Protein AF-U6DRY9-F1 (afdb_monomer_lite)

Organism: Neovison vison (NCBI:txid452646)

pLDDT: mean 86.12, std 16.3, range [43.78, 98.56]

Secondary structure (DSSP, 8-state):
--S-S--EEEEEE------SS--HHHHHHHHHHHHHHHHHHHTS---EEEEEES-SB--TTS----SB-TT-PBPHHHHHHHHHHHTTS---TT-------S------HHHHHHHHTHHHHHHHHHHHHHHHHHHHHHHHHHHHHHHHHHHHHHTT----

Sequence (160 aa):
RNYGDVDVYITANGIDDRSLDNDELRKYYLEKYIQEALKAHLIDKVKIKGYYAFKLTEEKSKPRFGFFTSDFKAKSSVQLYNHLIGNSGFPSENMSPRCNQTQRNTECMVCLFLVQKKPLIFFGCCFFSTLVLLLSITIFHKRKRRKIWKAKNLQHIPLK

Foldseek 3Di:
DPPPQDADEAAEDFDFAPDQAARPVRLVRCLVVLVVVVCCCPPVVRNYDYYDYPDDEDDPPDGHRHCAYNVRHGHPSVVSVVVCVVVVHDDDPPDDPPPPPPDPDPPPVVVVCCVVCVVVVVVVVVVVVVVVVVVVVVVVVVVVVVVVVVVVVVVPDDDD

Structure (mmCIF, N/CA/C/O backbone):
data_AF-U6DRY9-F1
#
_entry.id   AF-U6DRY9-F1
#
loop_
_atom_site.group_PDB
_atom_site.id
_atom_site.type_symbol
_atom_site.label_atom_id
_atom_site.label_alt_id
_atom_site.label_comp_id
_atom_site.label_asym_id
_atom_site.label_entity_id
_atom_site.label_seq_id
_atom_site.pdbx_PDB_ins_code
_atom_site.Cartn_x
_atom_site.Cartn_y
_atom_site.Cartn_z
_atom_site.occupancy
_atom_site.B_iso_or_equiv
_atom_site.auth_seq_id
_atom_site.auth_comp_id
_atom_site.auth_asym_id
_atom_site.auth_atom_id
_atom_site.pdbx_PDB_model_num
ATOM 1 N N . ARG A 1 1 ? 0.829 -16.241 -28.826 1.00 73.75 1 ARG A N 1
ATOM 2 C CA . ARG A 1 1 ? 0.461 -15.395 -27.657 1.00 73.75 1 ARG A CA 1
ATOM 3 C C . ARG A 1 1 ? -0.197 -16.303 -26.621 1.00 73.75 1 ARG A C 1
ATOM 5 O O . ARG A 1 1 ? -1.009 -17.107 -27.045 1.00 73.75 1 ARG A O 1
ATOM 12 N N . ASN A 1 2 ? 0.143 -16.186 -25.330 1.00 93.94 2 ASN A N 1
ATOM 13 C CA . ASN A 1 2 ? -0.333 -17.119 -24.291 1.00 93.94 2 ASN A CA 1
ATOM 14 C C . ASN A 1 2 ? -1.773 -16.829 -23.830 1.00 93.94 2 ASN A C 1
ATOM 16 O O . ASN A 1 2 ? -2.606 -17.722 -23.871 1.00 93.94 2 ASN A O 1
ATOM 20 N N . TYR A 1 3 ? -2.071 -15.582 -23.436 1.00 94.69 3 TYR A N 1
ATOM 21 C CA . TYR A 1 3 ? -3.340 -15.247 -22.760 1.00 94.69 3 TYR A CA 1
ATOM 22 C C . TYR A 1 3 ? -4.100 -14.048 -23.354 1.00 94.69 3 TYR A C 1
ATOM 24 O O . TYR A 1 3 ? -5.196 -13.736 -22.908 1.00 94.69 3 TYR A O 1
ATOM 32 N N . GLY A 1 4 ? -3.556 -13.384 -24.378 1.00 93.19 4 GLY A N 1
ATOM 33 C CA . GLY A 1 4 ? -4.195 -12.215 -24.995 1.00 93.19 4 GLY A CA 1
ATOM 34 C C . GLY A 1 4 ? -4.086 -10.936 -24.155 1.00 93.19 4 GLY A C 1
ATOM 35 O O . GLY A 1 4 ? -3.158 -10.788 -23.364 1.00 93.19 4 GLY A O 1
ATOM 36 N N . ASP A 1 5 ? -5.002 -9.998 -24.395 1.00 94.12 5 ASP A N 1
ATOM 37 C CA . ASP A 1 5 ? -5.040 -8.664 -23.779 1.00 94.12 5 ASP A CA 1
ATOM 38 C C . ASP A 1 5 ? -6.106 -8.606 -22.671 1.00 94.12 5 ASP A C 1
ATOM 40 O O . ASP A 1 5 ? -7.225 -8.114 -22.863 1.00 94.12 5 ASP A O 1
ATOM 44 N N . VAL A 1 6 ? -5.752 -9.192 -21.529 1.00 96.88 6 VAL A N 1
ATOM 45 C CA . VAL A 1 6 ? -6.611 -9.360 -20.350 1.00 96.88 6 VAL A CA 1
ATOM 46 C C . VAL A 1 6 ? -6.315 -8.311 -19.285 1.00 96.88 6 VAL A C 1
ATOM 48 O O . VAL A 1 6 ? -5.200 -7.798 -19.194 1.00 96.88 6 VAL A O 1
ATOM 51 N N . ASP A 1 7 ? -7.305 -8.033 -18.443 1.00 98.31 7 ASP A N 1
ATOM 52 C CA . ASP A 1 7 ? -7.105 -7.209 -17.255 1.00 98.31 7 ASP A CA 1
ATOM 53 C C . ASP A 1 7 ? -6.249 -7.958 -16.222 1.00 98.31 7 ASP A C 1
ATOM 55 O O . ASP A 1 7 ? -6.508 -9.118 -15.896 1.00 98.31 7 ASP A O 1
ATOM 59 N N . VAL A 1 8 ? -5.225 -7.284 -15.695 1.00 98.19 8 VAL A N 1
ATOM 60 C CA . VAL A 1 8 ? -4.263 -7.852 -14.742 1.00 98.19 8 VAL A CA 1
ATOM 61 C C . VAL A 1 8 ? -4.345 -7.112 -13.411 1.00 98.19 8 VAL A C 1
ATOM 63 O O . VAL A 1 8 ? -4.245 -5.887 -13.355 1.00 98.19 8 VAL A O 1
ATOM 66 N N . TYR A 1 9 ? -4.465 -7.865 -12.320 1.00 98.50 9 TYR A N 1
ATOM 67 C CA . TYR A 1 9 ? -4.390 -7.353 -10.953 1.00 98.50 9 TYR A CA 1
ATOM 68 C C . TYR A 1 9 ? -3.204 -8.003 -10.246 1.00 98.50 9 TYR A C 1
ATOM 70 O O . TYR A 1 9 ? -3.145 -9.225 -10.121 1.00 98.50 9 TYR A O 1
ATOM 78 N N . ILE A 1 10 ? -2.264 -7.192 -9.766 1.00 98.56 10 ILE A N 1
ATOM 79 C CA . ILE A 1 10 ? -1.144 -7.675 -8.956 1.00 98.56 10 ILE A CA 1
ATOM 80 C C . ILE A 1 10 ? -1.661 -7.807 -7.526 1.00 98.56 10 ILE A C 1
ATOM 82 O O . ILE A 1 10 ? -1.711 -6.827 -6.790 1.00 98.56 10 ILE A O 1
ATOM 86 N N . THR A 1 11 ? -2.119 -9.001 -7.155 1.00 98.56 11 THR A N 1
ATOM 87 C CA . THR A 1 11 ? -2.839 -9.251 -5.891 1.00 98.56 11 THR A CA 1
ATOM 88 C C . THR A 1 11 ? -1.934 -9.379 -4.667 1.00 98.56 11 THR A C 1
ATOM 90 O O . THR A 1 11 ? -2.411 -9.229 -3.543 1.00 98.56 11 THR A O 1
ATOM 93 N N . ALA A 1 12 ? -0.641 -9.635 -4.865 1.00 98.25 12 ALA A N 1
ATOM 94 C CA . ALA A 1 12 ? 0.361 -9.639 -3.808 1.00 98.25 12 ALA A CA 1
ATOM 95 C C . ALA A 1 12 ? 1.755 -9.390 -4.396 1.00 98.25 12 ALA A C 1
ATOM 97 O O . ALA A 1 12 ? 2.229 -10.154 -5.236 1.00 98.25 12 ALA A O 1
ATOM 98 N N . ASN A 1 13 ? 2.431 -8.343 -3.931 1.00 98.44 13 ASN A N 1
ATOM 99 C CA . ASN A 1 13 ? 3.842 -8.101 -4.223 1.00 98.44 13 ASN A CA 1
ATOM 100 C C . ASN A 1 13 ? 4.534 -7.456 -3.014 1.00 98.44 13 ASN A C 1
ATOM 102 O O . ASN A 1 13 ? 4.009 -6.508 -2.433 1.00 98.44 13 ASN A O 1
ATOM 106 N N . GLY A 1 14 ? 5.690 -7.973 -2.604 1.00 97.50 14 GLY A N 1
ATOM 107 C CA . GLY A 1 14 ? 6.400 -7.465 -1.435 1.00 97.50 14 GLY A CA 1
ATOM 108 C C . GLY A 1 14 ? 7.650 -8.268 -1.100 1.00 97.50 14 GLY A C 1
ATOM 109 O O . GLY A 1 14 ? 7.912 -9.312 -1.694 1.00 97.50 14 GLY A O 1
ATOM 110 N N . ILE A 1 15 ? 8.401 -7.767 -0.122 1.00 98.25 15 ILE A N 1
ATOM 111 C CA . ILE A 1 15 ? 9.666 -8.334 0.351 1.00 98.25 15 ILE A CA 1
ATOM 112 C C . ILE A 1 15 ? 9.700 -8.342 1.883 1.00 98.25 15 ILE A C 1
ATOM 114 O O . ILE A 1 15 ? 9.114 -7.464 2.540 1.00 98.25 15 ILE A O 1
ATOM 118 N N . ASP A 1 16 ? 10.367 -9.332 2.470 1.00 97.25 16 ASP A N 1
ATOM 119 C CA . ASP A 1 16 ? 10.663 -9.315 3.892 1.00 97.25 16 ASP A CA 1
ATOM 120 C C . ASP A 1 16 ? 11.820 -8.354 4.187 1.00 97.25 16 ASP A C 1
ATOM 122 O O . ASP A 1 16 ? 12.766 -8.212 3.421 1.00 97.25 16 ASP A O 1
ATOM 126 N N . ASP A 1 17 ? 11.728 -7.658 5.314 1.00 97.25 17 ASP A N 1
ATOM 127 C CA . ASP A 1 17 ? 12.769 -6.745 5.779 1.00 97.25 17 ASP A CA 1
ATOM 128 C C . ASP A 1 17 ? 12.856 -6.872 7.296 1.00 97.25 17 ASP A C 1
ATOM 130 O O . ASP A 1 17 ? 11.858 -6.703 8.004 1.00 97.25 17 ASP A O 1
ATOM 134 N N . ARG A 1 18 ? 14.051 -7.204 7.793 1.00 94.06 18 ARG A N 1
ATOM 135 C CA . ARG A 1 18 ? 14.300 -7.455 9.217 1.00 94.06 18 ARG A CA 1
ATOM 136 C C . ARG A 1 18 ? 14.209 -6.185 10.068 1.00 94.06 18 ARG A C 1
ATOM 138 O O . ARG A 1 18 ? 14.119 -6.311 11.289 1.00 94.06 18 ARG A O 1
ATOM 145 N N . SER A 1 19 ? 14.217 -5.003 9.452 1.00 93.31 19 SER A N 1
ATOM 146 C CA . SER A 1 19 ? 14.090 -3.726 10.147 1.00 93.31 19 SER A CA 1
ATOM 147 C C . SER A 1 19 ? 12.729 -3.564 10.835 1.00 93.31 19 SER A C 1
ATOM 149 O O . SER A 1 19 ? 11.676 -3.950 10.317 1.00 93.31 19 SER A O 1
ATOM 151 N N . LEU A 1 20 ? 12.764 -2.982 12.036 1.00 91.00 20 LEU A N 1
ATOM 152 C CA . LEU A 1 20 ? 11.586 -2.708 12.865 1.00 91.00 20 LEU A CA 1
ATOM 153 C C . LEU A 1 20 ? 10.951 -1.343 12.593 1.00 91.00 20 LEU A C 1
ATOM 155 O O . LEU A 1 20 ? 9.799 -1.146 12.969 1.00 91.00 20 LEU A O 1
ATOM 159 N N . ASP A 1 21 ? 11.698 -0.427 11.983 1.00 91.56 21 ASP A N 1
ATOM 160 C CA . ASP A 1 21 ? 11.288 0.964 11.786 1.00 91.56 21 ASP A CA 1
ATOM 161 C C . ASP A 1 21 ? 11.691 1.444 10.389 1.00 91.56 21 ASP A C 1
ATOM 163 O O . ASP A 1 21 ? 10.850 1.519 9.494 1.00 91.56 21 ASP A O 1
ATOM 167 N N . ASN A 1 22 ? 12.991 1.664 10.156 1.00 95.81 22 ASN A N 1
ATOM 168 C CA . ASN A 1 22 ? 13.476 2.101 8.852 1.00 95.81 22 ASN A CA 1
ATOM 169 C C . ASN A 1 22 ? 13.762 0.918 7.913 1.00 95.81 22 ASN A C 1
ATOM 171 O O . ASN A 1 22 ? 14.859 0.357 7.922 1.00 95.81 22 ASN A O 1
ATOM 175 N N . ASP A 1 23 ? 12.767 0.516 7.133 1.00 97.31 23 ASP A N 1
ATOM 176 C CA . ASP A 1 23 ? 12.791 -0.632 6.225 1.00 97.31 23 ASP A CA 1
ATOM 177 C C . ASP A 1 23 ? 13.197 -0.236 4.795 1.00 97.31 23 ASP A C 1
ATOM 179 O O . ASP A 1 23 ? 12.405 -0.253 3.848 1.00 97.31 23 ASP A O 1
ATOM 183 N N . GLU A 1 24 ? 14.471 0.143 4.644 1.00 98.06 24 GLU A N 1
ATOM 184 C CA . GLU A 1 24 ? 15.065 0.596 3.377 1.00 98.06 24 GLU A CA 1
ATOM 185 C C . GLU A 1 24 ? 14.937 -0.423 2.241 1.00 98.06 24 GLU A C 1
ATOM 187 O O . GLU A 1 24 ? 14.659 -0.035 1.104 1.00 98.06 24 GLU A O 1
ATOM 192 N N . LEU A 1 25 ? 15.084 -1.723 2.527 1.00 98.31 25 LEU A N 1
ATOM 193 C CA . LEU A 1 25 ? 14.955 -2.750 1.493 1.00 98.31 25 LEU A CA 1
ATOM 194 C C . LEU A 1 25 ? 13.522 -2.783 0.963 1.00 98.31 25 LEU A C 1
ATOM 196 O O . LEU A 1 25 ? 13.316 -2.836 -0.250 1.00 98.31 25 LEU A O 1
ATOM 200 N N . ARG A 1 26 ? 12.527 -2.692 1.853 1.00 98.31 26 ARG A N 1
ATOM 201 C CA . ARG A 1 26 ? 11.118 -2.610 1.447 1.00 98.31 26 ARG A CA 1
ATOM 202 C C . ARG A 1 26 ? 10.831 -1.347 0.649 1.00 98.31 26 ARG A C 1
ATOM 204 O O . ARG A 1 26 ? 10.129 -1.433 -0.356 1.00 98.31 26 ARG A O 1
ATOM 211 N N . LYS A 1 27 ? 11.366 -0.196 1.067 1.00 98.44 27 LYS A N 1
ATOM 212 C CA . LYS A 1 27 ? 11.208 1.067 0.331 1.00 98.44 27 LYS A CA 1
ATOM 213 C C . LYS A 1 27 ? 11.759 0.962 -1.087 1.00 98.44 27 LYS A C 1
ATOM 215 O O . LYS A 1 27 ? 11.023 1.204 -2.041 1.00 98.44 27 LYS A O 1
ATOM 220 N N . TYR A 1 28 ? 13.008 0.520 -1.217 1.00 98.44 28 TYR A N 1
ATOM 221 C CA . TYR A 1 28 ? 13.651 0.308 -2.510 1.00 98.44 28 TYR A CA 1
ATOM 222 C C . TYR A 1 28 ? 12.859 -0.676 -3.380 1.00 98.44 28 TYR A C 1
ATOM 224 O O . TYR A 1 28 ? 12.583 -0.399 -4.546 1.00 98.44 28 TYR A O 1
ATOM 232 N N . TYR A 1 29 ? 12.443 -1.806 -2.806 1.00 98.56 29 TYR A N 1
ATOM 233 C CA . TYR A 1 29 ? 11.674 -2.823 -3.515 1.00 98.56 29 TYR A CA 1
ATOM 234 C C . TYR A 1 29 ? 10.339 -2.271 -4.031 1.00 98.56 29 TYR A C 1
ATOM 236 O O . TYR A 1 29 ? 10.041 -2.415 -5.214 1.00 98.56 29 TYR A O 1
ATOM 244 N N . LEU A 1 30 ? 9.558 -1.594 -3.181 1.00 98.25 30 LEU A N 1
ATOM 245 C CA . LEU A 1 30 ? 8.286 -0.986 -3.581 1.00 98.25 30 LEU A CA 1
ATOM 246 C C . LEU A 1 30 ? 8.477 0.035 -4.696 1.00 98.25 30 LEU A C 1
ATOM 248 O O . LEU A 1 30 ? 7.759 -0.014 -5.689 1.00 98.25 30 LEU A O 1
ATOM 252 N N . GLU A 1 31 ? 9.451 0.933 -4.553 1.00 97.81 31 GLU A N 1
ATOM 253 C CA . GLU A 1 31 ? 9.726 1.953 -5.560 1.00 97.81 31 GLU A CA 1
ATOM 254 C C . GLU A 1 31 ? 10.028 1.315 -6.922 1.00 97.81 31 GLU A C 1
ATOM 256 O O . GLU A 1 31 ? 9.389 1.649 -7.920 1.00 97.81 31 GLU A O 1
ATOM 261 N N . LYS A 1 32 ? 10.947 0.342 -6.965 1.00 98.38 32 LYS A N 1
ATOM 262 C CA . LYS A 1 32 ? 11.353 -0.294 -8.223 1.00 98.38 32 LYS A CA 1
ATOM 263 C C . LYS A 1 32 ? 10.255 -1.155 -8.832 1.00 98.38 32 LYS A C 1
ATOM 265 O O . LYS A 1 32 ? 9.986 -1.020 -10.021 1.00 98.38 32 LYS A O 1
ATOM 270 N N . TYR A 1 33 ? 9.570 -1.987 -8.052 1.00 98.56 33 TYR A N 1
ATOM 271 C CA . TYR A 1 33 ? 8.531 -2.864 -8.601 1.00 98.56 33 TYR A CA 1
ATOM 272 C C . TYR A 1 33 ? 7.294 -2.090 -9.064 1.00 98.56 33 TYR A C 1
ATOM 274 O O . TYR A 1 33 ? 6.722 -2.424 -10.103 1.00 98.56 33 TYR A O 1
ATOM 282 N N . ILE A 1 34 ? 6.910 -1.019 -8.363 1.00 98.38 34 ILE A N 1
ATOM 283 C CA . ILE A 1 34 ? 5.824 -0.142 -8.819 1.00 98.38 34 ILE A CA 1
ATOM 284 C C . ILE A 1 34 ? 6.258 0.625 -10.077 1.00 98.38 34 ILE A C 1
ATOM 286 O O . ILE A 1 34 ? 5.455 0.780 -10.996 1.00 98.38 34 ILE A O 1
ATOM 290 N N . GLN A 1 35 ? 7.521 1.058 -10.170 1.00 97.75 35 GLN A N 1
ATOM 291 C CA . GLN A 1 35 ? 8.047 1.713 -11.370 1.00 97.75 35 GLN A CA 1
ATOM 292 C C . GLN A 1 35 ? 8.015 0.782 -12.592 1.00 97.75 35 GLN A C 1
ATOM 294 O O . GLN A 1 35 ? 7.573 1.201 -13.662 1.00 97.75 35 GLN A O 1
ATOM 299 N N . GLU A 1 36 ? 8.426 -0.479 -12.448 1.00 98.44 36 GLU A N 1
ATOM 300 C CA . GLU A 1 36 ? 8.354 -1.461 -13.538 1.00 98.44 36 GLU A CA 1
ATOM 301 C C . GLU A 1 36 ? 6.906 -1.821 -13.901 1.00 98.44 36 GLU A C 1
ATOM 303 O O . GLU A 1 36 ? 6.574 -1.904 -15.082 1.00 98.44 36 GLU A O 1
ATOM 308 N N . ALA A 1 37 ? 6.002 -1.939 -12.920 1.00 98.19 37 ALA A N 1
ATOM 309 C CA . ALA A 1 37 ? 4.575 -2.112 -13.197 1.00 98.19 37 ALA A CA 1
ATOM 310 C C . ALA A 1 37 ? 4.004 -0.920 -13.988 1.00 98.19 37 ALA A C 1
ATOM 312 O O . ALA A 1 37 ? 3.223 -1.099 -14.925 1.00 98.19 37 ALA A O 1
ATOM 313 N N . LEU A 1 38 ? 4.432 0.303 -13.668 1.00 97.00 38 LEU A N 1
ATOM 314 C CA . LEU A 1 38 ? 4.017 1.495 -14.400 1.00 97.00 38 LEU A CA 1
ATOM 315 C C . LEU A 1 38 ? 4.584 1.523 -15.827 1.00 97.00 38 LEU A C 1
ATOM 317 O O . LEU A 1 38 ? 3.867 1.904 -16.752 1.00 97.00 38 LEU A O 1
ATOM 321 N N . LYS A 1 39 ? 5.829 1.074 -16.039 1.00 97.50 39 LYS A N 1
ATOM 322 C CA . LYS A 1 39 ? 6.400 0.898 -17.386 1.00 97.50 39 LYS A CA 1
ATOM 323 C C . LYS A 1 39 ? 5.611 -0.129 -18.194 1.00 97.50 39 LYS A C 1
ATOM 325 O O . LYS A 1 39 ? 5.218 0.181 -19.314 1.00 97.50 39 LYS A O 1
ATOM 330 N N . ALA A 1 40 ? 5.284 -1.281 -17.610 1.00 98.19 40 ALA A N 1
ATOM 331 C CA . ALA A 1 40 ? 4.457 -2.290 -18.270 1.00 98.19 40 ALA A CA 1
ATOM 332 C C . ALA A 1 40 ? 3.089 -1.722 -18.694 1.00 98.19 40 ALA A C 1
ATOM 334 O O . ALA A 1 40 ? 2.589 -2.014 -19.781 1.00 98.19 40 ALA A O 1
ATOM 335 N N . HIS A 1 41 ? 2.491 -0.858 -17.870 1.00 96.31 41 HIS A N 1
ATOM 336 C CA . HIS A 1 41 ? 1.234 -0.195 -18.203 1.00 96.31 41 HIS A CA 1
ATOM 337 C C . HIS A 1 41 ? 1.380 0.871 -19.306 1.00 96.31 41 HIS A C 1
ATOM 339 O O . HIS A 1 41 ? 0.633 0.870 -20.287 1.00 96.31 41 HIS A O 1
ATOM 345 N N . LEU A 1 42 ? 2.333 1.794 -19.158 1.00 95.44 42 LEU A N 1
ATOM 346 C CA . LEU A 1 42 ? 2.456 2.969 -20.023 1.00 95.44 42 LEU A CA 1
ATOM 347 C C . LEU A 1 42 ? 3.185 2.682 -21.340 1.00 95.44 42 LEU A C 1
ATOM 349 O O . LEU A 1 42 ? 2.796 3.232 -22.374 1.00 95.44 42 LEU A O 1
ATOM 353 N N . ILE A 1 43 ? 4.224 1.849 -21.307 1.00 96.94 43 ILE A N 1
ATOM 354 C CA . ILE A 1 43 ? 5.101 1.540 -22.443 1.00 96.94 43 ILE A CA 1
ATOM 355 C C . ILE A 1 43 ? 4.582 0.293 -23.156 1.00 96.94 43 ILE A C 1
ATOM 357 O O . ILE A 1 43 ? 4.191 0.381 -24.319 1.00 96.94 43 ILE A O 1
ATOM 361 N N . ASP A 1 44 ? 4.468 -0.823 -22.432 1.00 97.19 44 ASP A N 1
ATOM 362 C CA . ASP A 1 44 ? 4.133 -2.131 -23.020 1.00 97.19 44 ASP A CA 1
ATOM 363 C C . ASP A 1 44 ? 2.624 -2.351 -23.210 1.00 97.19 44 ASP A C 1
ATOM 365 O O . ASP A 1 44 ? 2.196 -3.355 -23.780 1.00 97.19 44 ASP A O 1
ATOM 369 N N . LYS A 1 45 ? 1.805 -1.391 -22.759 1.00 96.38 45 LYS A N 1
ATOM 370 C CA . LYS A 1 45 ? 0.338 -1.381 -22.884 1.00 96.38 45 LYS A CA 1
ATOM 371 C C . LYS A 1 45 ? -0.355 -2.559 -22.195 1.00 96.38 45 LYS A C 1
ATOM 373 O O . LYS A 1 45 ? -1.446 -2.956 -22.599 1.00 96.38 45 LYS A O 1
ATOM 378 N N . VAL A 1 46 ? 0.231 -3.087 -21.120 1.00 97.31 46 VAL A N 1
ATOM 379 C CA . VAL A 1 46 ? -0.426 -4.088 -20.269 1.00 97.31 46 VAL A CA 1
ATOM 380 C C . VAL A 1 46 ? -1.579 -3.434 -19.495 1.00 97.31 46 VAL A C 1
ATOM 382 O O . VAL A 1 46 ? -1.422 -2.380 -18.866 1.00 97.31 46 VAL A O 1
ATOM 385 N N . LYS A 1 47 ? -2.757 -4.069 -19.489 1.00 97.25 47 LYS A N 1
ATOM 386 C CA . LYS A 1 47 ? -3.948 -3.603 -18.755 1.00 97.25 47 LYS A CA 1
ATOM 387 C C . LYS A 1 47 ? -3.871 -3.904 -17.256 1.00 97.25 47 LYS A C 1
ATOM 389 O O . LYS A 1 47 ? -4.699 -4.627 -16.707 1.00 97.25 47 LYS A O 1
ATOM 394 N N . ILE A 1 48 ? -2.888 -3.329 -16.571 1.00 98.06 48 ILE A N 1
ATOM 395 C CA . ILE A 1 48 ? -2.808 -3.396 -15.109 1.00 98.06 48 ILE A CA 1
ATOM 396 C C . ILE A 1 48 ? -3.924 -2.530 -14.513 1.00 98.06 48 ILE A C 1
ATOM 398 O O . ILE A 1 48 ? -4.035 -1.345 -14.820 1.00 98.06 48 ILE A O 1
ATOM 402 N N . LYS A 1 49 ? -4.770 -3.137 -13.677 1.00 97.88 49 LYS A N 1
ATOM 403 C CA . LYS A 1 49 ? -5.941 -2.500 -13.052 1.00 97.88 49 LYS A CA 1
ATOM 404 C C . LYS A 1 49 ? -5.793 -2.279 -11.552 1.00 97.88 49 LYS A C 1
ATOM 406 O O . LYS A 1 49 ? -6.555 -1.511 -10.975 1.00 97.88 49 LYS A O 1
ATOM 411 N N . GLY A 1 50 ? -4.833 -2.941 -10.916 1.00 97.06 50 GLY A N 1
ATOM 412 C CA . GLY A 1 50 ? -4.613 -2.807 -9.485 1.00 97.06 50 GLY A CA 1
ATOM 413 C C . GLY A 1 50 ? -3.293 -3.406 -9.033 1.00 97.06 50 GLY A C 1
ATOM 414 O O . GLY A 1 50 ? -2.756 -4.319 -9.665 1.00 97.06 50 GLY A O 1
ATOM 415 N N . TYR A 1 51 ? -2.802 -2.878 -7.916 1.00 98.31 51 TYR A N 1
ATOM 416 C CA . TYR A 1 51 ? -1.571 -3.291 -7.263 1.00 98.31 51 TYR A CA 1
ATOM 417 C C . TYR A 1 51 ? -1.805 -3.378 -5.757 1.00 98.31 51 TYR A C 1
ATOM 419 O O . TYR A 1 51 ? -2.218 -2.405 -5.128 1.00 98.31 51 TYR A O 1
ATOM 427 N N . TYR A 1 52 ? -1.535 -4.544 -5.184 1.00 98.38 52 TYR A N 1
ATOM 428 C CA . TYR A 1 52 ? -1.737 -4.836 -3.774 1.00 98.38 52 TYR A CA 1
ATOM 429 C C . TYR A 1 52 ? -0.402 -5.255 -3.159 1.00 98.38 52 TYR A C 1
ATOM 431 O O . TYR A 1 52 ? 0.122 -6.341 -3.417 1.00 98.38 52 TYR A O 1
ATOM 439 N N . ALA A 1 53 ? 0.159 -4.366 -2.342 1.00 98.12 53 ALA A N 1
ATOM 440 C CA . ALA A 1 53 ? 1.398 -4.630 -1.631 1.00 98.12 53 ALA A CA 1
ATOM 441 C C . ALA A 1 53 ? 1.188 -5.658 -0.500 1.00 98.12 53 ALA A C 1
ATOM 443 O O . ALA A 1 53 ? 0.217 -5.591 0.258 1.00 98.12 53 ALA A O 1
ATOM 444 N N . PHE A 1 54 ? 2.114 -6.608 -0.377 1.00 97.94 54 PHE A N 1
ATOM 445 C CA . PHE A 1 54 ? 2.078 -7.690 0.602 1.00 97.94 54 PHE A CA 1
ATOM 446 C C . PHE A 1 54 ? 3.101 -7.434 1.723 1.00 97.94 54 PHE A C 1
ATOM 448 O O . PHE A 1 54 ? 4.297 -7.371 1.454 1.00 97.94 54 PHE A O 1
ATOM 455 N N . LYS A 1 55 ? 2.704 -7.295 2.990 1.00 97.25 55 LYS A N 1
ATOM 456 C CA . LYS A 1 55 ? 1.336 -7.328 3.556 1.00 97.25 55 LYS A CA 1
ATOM 457 C C . LYS A 1 55 ? 1.133 -6.186 4.546 1.00 97.25 55 LYS A C 1
ATOM 459 O O . LYS A 1 55 ? 2.085 -5.522 4.936 1.00 97.25 55 LYS A O 1
ATOM 464 N N . LEU A 1 56 ? -0.110 -5.966 4.977 1.00 97.88 56 LEU A N 1
ATOM 465 C CA . LEU A 1 56 ? -0.433 -4.869 5.893 1.00 97.88 56 LEU A CA 1
ATOM 466 C C . LEU A 1 56 ? 0.322 -4.996 7.227 1.00 97.88 56 LEU A C 1
ATOM 468 O O . LEU A 1 56 ? 1.129 -4.139 7.562 1.00 97.88 56 LEU A O 1
ATOM 472 N N . THR A 1 57 ? 0.127 -6.090 7.959 1.00 97.06 57 THR A N 1
ATOM 473 C CA . THR A 1 57 ? 0.714 -6.282 9.295 1.00 97.06 57 THR A CA 1
ATOM 474 C C . THR A 1 57 ? 1.466 -7.604 9.357 1.00 97.06 57 THR A C 1
ATOM 476 O O . THR A 1 57 ? 1.008 -8.613 8.817 1.00 97.06 57 THR A O 1
ATOM 479 N N . GLU A 1 58 ? 2.637 -7.606 9.988 1.00 95.06 58 GLU A N 1
ATOM 480 C CA . GLU A 1 58 ? 3.401 -8.832 10.227 1.00 95.06 58 GLU A CA 1
ATOM 481 C C . GLU A 1 58 ? 2.921 -9.593 11.469 1.00 95.06 58 GLU A C 1
ATOM 483 O O . GLU A 1 58 ? 2.223 -9.065 12.332 1.00 95.06 58 GLU A O 1
ATOM 488 N N . GLU A 1 59 ? 3.335 -10.851 11.567 1.00 92.81 59 GLU A N 1
ATOM 489 C CA . GLU A 1 59 ? 3.035 -11.726 12.698 1.00 92.81 59 GLU A CA 1
ATOM 490 C C . GLU A 1 59 ? 4.302 -11.974 13.521 1.00 92.81 59 GLU A C 1
ATOM 492 O O . GLU A 1 59 ? 5.416 -11.996 12.985 1.00 92.81 59 GLU A O 1
ATOM 497 N N . LYS A 1 60 ? 4.144 -12.192 14.834 1.00 89.62 60 LYS A N 1
ATOM 498 C CA . LYS A 1 60 ? 5.272 -12.559 15.701 1.00 89.62 60 LYS A CA 1
ATOM 499 C C . LYS A 1 60 ? 5.887 -13.872 15.208 1.00 89.62 60 LYS A C 1
ATOM 501 O O . LYS A 1 60 ? 5.174 -14.813 14.869 1.00 89.62 60 LYS A O 1
ATOM 506 N N . SER A 1 61 ? 7.217 -13.923 15.164 1.00 87.69 61 SER A N 1
ATOM 507 C CA . SER A 1 61 ? 7.986 -15.110 14.752 1.00 87.69 61 SER A CA 1
ATOM 508 C C . SER A 1 61 ? 7.780 -15.558 13.293 1.00 87.69 61 SER A C 1
ATOM 510 O O . SER A 1 61 ? 8.083 -16.702 12.952 1.00 87.69 61 SER A O 1
ATOM 512 N N . LYS A 1 62 ? 7.295 -14.673 12.412 1.00 93.69 62 LYS A N 1
ATOM 513 C CA . LYS A 1 62 ? 7.247 -14.878 10.954 1.00 93.69 62 LYS A CA 1
ATOM 514 C C . LYS A 1 62 ? 8.197 -13.911 10.235 1.00 93.69 62 LYS A C 1
ATOM 516 O O . LYS A 1 62 ? 8.579 -12.893 10.818 1.00 93.69 62 LYS A O 1
ATOM 521 N N . PRO A 1 63 ? 8.577 -14.193 8.973 1.00 94.38 63 PRO A N 1
ATOM 522 C CA . PRO A 1 63 ? 9.269 -13.215 8.147 1.00 94.38 63 PRO A CA 1
ATOM 523 C C . PRO A 1 63 ? 8.489 -11.901 8.078 1.00 94.38 63 PRO A C 1
ATOM 525 O O . PRO A 1 63 ? 7.261 -11.870 7.949 1.00 94.38 63 PRO A O 1
ATOM 528 N N . ARG A 1 64 ? 9.224 -10.802 8.191 1.00 95.94 64 ARG A N 1
ATOM 529 C CA . ARG A 1 64 ? 8.676 -9.463 8.380 1.00 95.94 64 ARG A CA 1
ATOM 530 C C . ARG A 1 64 ? 8.317 -8.833 7.042 1.00 95.94 64 ARG A C 1
ATOM 532 O O . ARG A 1 64 ? 9.061 -7.993 6.559 1.00 95.94 64 ARG A O 1
ATOM 539 N N . PHE A 1 65 ? 7.197 -9.240 6.447 1.00 97.25 65 PHE A N 1
ATOM 540 C CA . PHE A 1 65 ? 6.640 -8.636 5.220 1.00 97.25 65 PHE A CA 1
ATOM 541 C C . PHE A 1 65 ? 5.755 -7.406 5.489 1.00 97.25 65 PHE A C 1
ATOM 543 O O . PHE A 1 65 ? 5.351 -6.716 4.556 1.00 97.25 65 PHE A O 1
ATOM 550 N N . GLY A 1 66 ? 5.401 -7.161 6.753 1.00 97.44 66 GLY A N 1
ATOM 551 C CA . GLY A 1 66 ? 4.423 -6.149 7.142 1.00 97.44 66 GLY A CA 1
ATOM 552 C C . GLY A 1 66 ? 4.925 -4.717 6.982 1.00 97.44 66 GLY A C 1
ATOM 553 O O . GLY A 1 66 ? 6.049 -4.416 7.392 1.00 97.44 66 GLY A O 1
ATOM 554 N N . PHE A 1 67 ? 4.052 -3.836 6.490 1.00 98.25 67 PHE A N 1
ATOM 555 C CA . PHE A 1 67 ? 4.173 -2.379 6.648 1.00 98.25 67 PHE A CA 1
ATOM 556 C C . PHE A 1 67 ? 4.080 -1.942 8.112 1.00 98.25 67 PHE A C 1
ATOM 558 O O . PHE A 1 67 ? 4.685 -0.954 8.523 1.00 98.25 67 PHE A O 1
ATOM 565 N N . PHE A 1 68 ? 3.310 -2.691 8.897 1.00 97.88 68 PHE A N 1
ATOM 566 C CA . PHE A 1 68 ? 3.157 -2.502 10.327 1.00 97.88 68 PHE A CA 1
ATOM 567 C C . PHE A 1 68 ? 3.790 -3.667 11.081 1.00 97.88 68 PHE A C 1
ATOM 569 O O . PHE A 1 68 ? 3.676 -4.827 10.665 1.00 97.88 68 PHE A O 1
ATOM 576 N N . THR A 1 69 ? 4.437 -3.354 12.203 1.00 96.88 69 THR A N 1
ATOM 577 C CA . THR A 1 69 ? 4.950 -4.363 13.136 1.00 96.88 69 THR A CA 1
ATOM 578 C C . THR A 1 69 ? 3.806 -5.153 13.776 1.00 96.88 69 THR A C 1
ATOM 580 O O . THR A 1 69 ? 2.641 -4.760 13.682 1.00 96.88 69 THR A O 1
ATOM 583 N N . SER A 1 70 ? 4.121 -6.245 14.483 1.00 95.50 70 SER A N 1
ATOM 584 C CA . SER A 1 70 ? 3.105 -7.026 15.211 1.00 95.50 70 SER A CA 1
ATOM 585 C C . SER A 1 70 ? 2.334 -6.215 16.257 1.00 95.50 70 SER A C 1
ATOM 587 O O . SER A 1 70 ? 1.242 -6.609 16.650 1.00 95.50 70 SER A O 1
ATOM 589 N N . ASP A 1 71 ? 2.913 -5.101 16.715 1.00 95.00 71 ASP A N 1
ATOM 590 C CA . ASP A 1 71 ? 2.317 -4.185 17.691 1.00 95.00 71 ASP A CA 1
ATOM 591 C C . ASP A 1 71 ? 1.751 -2.918 17.007 1.00 95.00 71 ASP A C 1
ATOM 593 O O . ASP A 1 71 ? 1.628 -1.866 17.630 1.00 95.00 71 ASP A O 1
ATOM 597 N N . PHE A 1 72 ? 1.436 -3.007 15.707 1.00 95.75 72 PHE A N 1
ATOM 598 C CA . PHE A 1 72 ? 0.817 -1.962 14.877 1.00 95.75 72 PHE A CA 1
ATOM 599 C C . PHE A 1 72 ? 1.610 -0.654 14.745 1.00 95.75 72 PHE A C 1
ATOM 601 O O . PHE A 1 72 ? 1.044 0.391 14.420 1.00 95.75 72 PHE A O 1
ATOM 608 N N . LYS A 1 73 ? 2.932 -0.692 14.938 1.00 96.94 73 LYS A N 1
ATOM 609 C CA . LYS A 1 73 ? 3.788 0.468 14.652 1.00 96.94 73 LYS A CA 1
ATOM 610 C C . LYS A 1 73 ? 4.056 0.546 13.154 1.00 96.94 73 LYS A C 1
ATOM 612 O O . LYS A 1 73 ? 4.440 -0.456 12.552 1.00 96.94 73 LYS A O 1
ATOM 617 N N . ALA A 1 74 ? 3.832 1.718 12.568 1.00 97.81 74 ALA A N 1
ATOM 618 C CA . ALA A 1 74 ? 4.122 1.977 11.163 1.00 97.81 74 ALA A CA 1
ATOM 619 C C . ALA A 1 74 ? 5.636 1.999 10.924 1.00 97.81 74 ALA A C 1
ATOM 621 O O . ALA A 1 74 ? 6.361 2.616 11.701 1.00 97.81 74 ALA A O 1
ATOM 622 N N . LYS A 1 75 ? 6.086 1.355 9.845 1.00 98.19 75 LYS A N 1
ATOM 623 C CA . LYS A 1 75 ? 7.463 1.451 9.343 1.00 98.19 75 LYS A CA 1
ATOM 624 C C . LYS A 1 75 ? 7.601 2.589 8.329 1.00 98.19 75 LYS A C 1
ATOM 626 O O . LYS A 1 75 ? 6.595 3.104 7.826 1.00 98.19 75 LYS A O 1
ATOM 631 N N . SER A 1 76 ? 8.831 2.969 7.987 1.00 98.06 76 SER A N 1
ATOM 632 C CA . SER A 1 76 ? 9.094 4.099 7.082 1.00 98.06 76 SER A CA 1
ATOM 633 C C . SER A 1 76 ? 8.514 3.896 5.671 1.00 98.06 76 SER A C 1
ATOM 635 O O . SER A 1 76 ? 8.057 4.853 5.041 1.00 98.06 76 SER A O 1
ATOM 637 N N . SER A 1 77 ? 8.399 2.653 5.200 1.00 98.31 77 SER A N 1
ATOM 638 C CA . SER A 1 77 ? 7.743 2.295 3.934 1.00 98.31 77 SER A CA 1
ATOM 639 C C . SER A 1 77 ? 6.261 2.676 3.835 1.00 98.31 77 SER A C 1
ATOM 641 O O . SER A 1 77 ? 5.769 2.869 2.721 1.00 98.31 77 SER A O 1
ATOM 643 N N . VAL A 1 78 ? 5.549 2.854 4.956 1.00 98.38 78 VAL A N 1
ATOM 644 C CA . VAL A 1 78 ? 4.155 3.341 4.955 1.00 98.38 78 VAL A CA 1
ATOM 645 C C . VAL A 1 78 ? 4.080 4.746 4.368 1.00 98.38 78 VAL A C 1
ATOM 647 O O . VAL A 1 78 ? 3.194 5.041 3.568 1.00 98.38 78 VAL A O 1
ATOM 650 N N . GLN A 1 79 ? 5.025 5.613 4.739 1.00 97.94 79 GLN A N 1
ATOM 651 C CA . GLN A 1 79 ? 5.067 6.987 4.242 1.00 97.94 79 GLN A CA 1
ATOM 652 C C . GLN A 1 79 ? 5.348 7.011 2.738 1.00 97.94 79 GLN A C 1
ATOM 654 O O . GLN A 1 79 ? 4.654 7.711 2.001 1.00 97.94 79 GLN A O 1
ATOM 659 N N . LEU A 1 80 ? 6.297 6.189 2.273 1.00 97.50 80 LEU A N 1
ATOM 660 C CA . LEU A 1 80 ? 6.596 6.047 0.848 1.00 97.50 80 LEU A CA 1
ATOM 661 C C . LEU A 1 80 ? 5.378 5.542 0.062 1.00 97.50 80 LEU A C 1
ATOM 663 O O . LEU A 1 80 ? 5.019 6.128 -0.957 1.00 97.50 80 LEU A O 1
ATOM 667 N N . TYR A 1 81 ? 4.726 4.475 0.528 1.00 98.12 81 TYR A N 1
ATOM 668 C CA . TYR A 1 81 ? 3.592 3.894 -0.188 1.00 98.12 81 TYR A CA 1
ATOM 669 C C . TYR A 1 81 ? 2.395 4.854 -0.233 1.00 98.12 81 TYR A C 1
ATOM 671 O O . TYR A 1 81 ? 1.783 5.019 -1.287 1.00 98.12 81 TYR A O 1
ATOM 679 N N . ASN A 1 82 ? 2.125 5.580 0.858 1.00 98.19 82 ASN A N 1
ATOM 680 C CA . ASN A 1 82 ? 1.115 6.642 0.879 1.00 98.19 82 ASN A CA 1
ATOM 681 C C . ASN A 1 82 ? 1.439 7.771 -0.107 1.00 98.19 82 ASN A C 1
ATOM 683 O O . ASN A 1 82 ? 0.537 8.260 -0.783 1.00 98.19 82 ASN A O 1
ATOM 687 N N . HIS A 1 83 ? 2.708 8.170 -0.214 1.00 96.62 83 HIS A N 1
ATOM 688 C CA . HIS A 1 83 ? 3.144 9.181 -1.175 1.00 96.62 83 HIS A CA 1
ATOM 689 C C . HIS A 1 83 ? 2.932 8.718 -2.626 1.00 96.62 83 HIS A C 1
ATOM 691 O O . HIS A 1 83 ? 2.396 9.467 -3.441 1.00 96.62 83 HIS A O 1
ATOM 697 N N . LEU A 1 84 ? 3.275 7.465 -2.942 1.00 96.25 84 LEU A N 1
ATOM 698 C CA . LEU A 1 84 ? 3.035 6.878 -4.267 1.00 96.25 84 LEU A CA 1
ATOM 699 C C . LEU A 1 84 ? 1.539 6.807 -4.601 1.00 96.25 84 LEU A C 1
ATOM 701 O O . LEU A 1 84 ? 1.144 7.165 -5.709 1.00 96.25 84 LEU A O 1
ATOM 705 N N . ILE A 1 85 ? 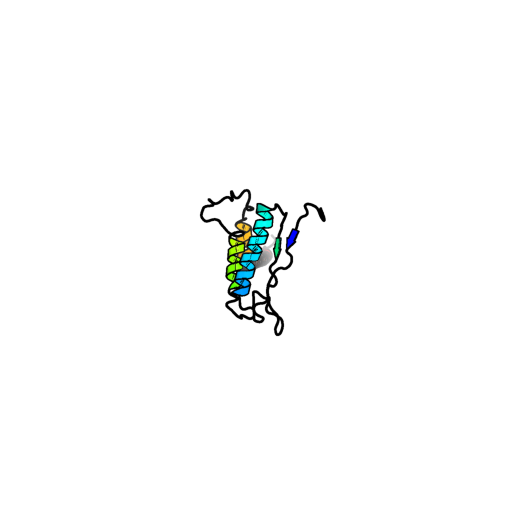0.696 6.396 -3.648 1.00 96.19 85 ILE A N 1
ATOM 706 C CA . ILE A 1 85 ? -0.764 6.375 -3.827 1.00 96.19 85 ILE A CA 1
ATOM 707 C C . ILE A 1 85 ? -1.300 7.795 -4.038 1.00 96.19 85 ILE A C 1
ATOM 709 O O . ILE A 1 85 ? -2.052 8.031 -4.983 1.00 96.19 85 ILE A O 1
ATOM 713 N N . GLY A 1 86 ? -0.901 8.745 -3.187 1.00 95.50 86 GLY A N 1
ATOM 714 C CA . GLY A 1 86 ? -1.357 10.135 -3.245 1.00 95.50 86 GLY A CA 1
ATOM 715 C C . GLY A 1 86 ? -1.031 10.815 -4.574 1.00 95.50 86 GLY A C 1
ATOM 716 O O . GLY A 1 86 ? -1.848 11.572 -5.094 1.00 95.50 86 GLY A O 1
ATOM 717 N N . ASN A 1 87 ? 0.113 10.469 -5.165 1.00 94.69 87 ASN A N 1
ATOM 718 C CA . ASN A 1 87 ? 0.547 10.995 -6.456 1.00 94.69 87 ASN A CA 1
ATOM 719 C C . ASN A 1 87 ? 0.133 10.130 -7.654 1.00 94.69 87 ASN A C 1
ATOM 721 O O . ASN A 1 87 ? 0.496 10.450 -8.784 1.00 94.69 87 ASN A O 1
ATOM 725 N N . SER A 1 88 ? -0.618 9.043 -7.437 1.00 92.44 88 SER A N 1
ATOM 726 C CA . SER A 1 88 ? -0.984 8.082 -8.490 1.00 92.44 88 SER A CA 1
ATOM 727 C C . SER A 1 88 ? 0.230 7.548 -9.270 1.00 92.44 88 SER A C 1
ATOM 729 O O . SER A 1 88 ? 0.185 7.397 -10.490 1.00 92.44 88 SER A O 1
ATOM 731 N N . GLY A 1 89 ? 1.327 7.265 -8.563 1.00 92.25 89 GLY A N 1
ATOM 732 C CA . GLY A 1 89 ? 2.592 6.797 -9.125 1.00 92.25 89 GLY A CA 1
ATOM 733 C C . GLY A 1 89 ? 3.723 7.811 -8.958 1.00 92.25 89 GLY A C 1
ATOM 734 O O . GLY A 1 89 ? 3.923 8.359 -7.874 1.00 92.25 89 GLY A O 1
ATOM 735 N N . PHE A 1 90 ? 4.488 8.023 -10.031 1.00 92.94 90 PHE A N 1
ATOM 736 C CA . PHE A 1 90 ? 5.686 8.865 -10.049 1.00 92.94 90 PHE A CA 1
ATOM 737 C C . PHE A 1 90 ? 5.433 10.110 -10.910 1.00 92.94 90 PHE A C 1
ATOM 739 O O . PHE A 1 90 ? 5.452 10.006 -12.140 1.00 92.94 90 PHE A O 1
ATOM 746 N N . PRO A 1 91 ? 5.160 11.279 -10.304 1.00 85.06 91 PRO A N 1
ATOM 747 C CA . PRO A 1 91 ? 4.948 12.503 -11.062 1.00 85.06 91 PRO A CA 1
ATOM 748 C C . PRO A 1 91 ? 6.258 12.933 -11.739 1.00 85.06 91 PRO A C 1
ATOM 750 O O . PRO A 1 91 ? 7.335 12.819 -11.160 1.00 85.06 91 PRO A O 1
ATOM 753 N N . SER A 1 92 ? 6.171 13.429 -12.974 1.00 77.88 92 SER A N 1
ATOM 754 C CA . SER A 1 92 ? 7.306 14.076 -13.642 1.00 77.88 92 SER A CA 1
ATOM 755 C C . SER A 1 92 ? 7.355 15.550 -13.240 1.00 77.88 92 SER A C 1
ATOM 757 O O . SER A 1 92 ? 6.313 16.205 -13.233 1.00 77.88 92 SER A O 1
ATOM 759 N N . GLU A 1 93 ? 8.550 16.084 -12.968 1.00 67.38 93 GLU A N 1
ATOM 760 C CA . GLU A 1 93 ? 8.774 17.493 -12.589 1.00 67.38 93 GLU A CA 1
ATOM 761 C C . GLU A 1 93 ? 8.203 18.504 -13.604 1.00 67.38 93 GLU A C 1
ATOM 763 O O . GLU A 1 93 ? 7.864 19.624 -13.236 1.00 67.38 93 GLU A O 1
ATOM 768 N N . ASN A 1 94 ? 8.016 18.095 -14.864 1.00 55.91 94 ASN A N 1
ATOM 769 C CA . ASN A 1 94 ? 7.526 18.951 -15.951 1.00 55.91 94 ASN A CA 1
ATOM 770 C C . ASN A 1 94 ? 6.075 18.662 -16.367 1.00 55.91 94 ASN A C 1
ATOM 772 O O . ASN A 1 94 ? 5.595 19.185 -17.378 1.00 55.91 94 ASN A O 1
ATOM 776 N N . MET A 1 95 ? 5.354 17.821 -15.623 1.00 49.06 95 MET A N 1
ATOM 777 C CA . MET A 1 95 ? 3.954 17.551 -15.924 1.00 49.06 95 MET A CA 1
ATOM 778 C C . MET A 1 95 ? 3.090 18.645 -15.287 1.00 49.06 95 MET A C 1
ATOM 780 O O . MET A 1 95 ? 2.759 18.594 -14.105 1.00 49.06 95 MET A O 1
ATOM 784 N N . SER A 1 96 ? 2.679 19.629 -16.096 1.00 53.88 96 SER A N 1
ATOM 785 C CA . SER A 1 96 ? 1.464 20.410 -15.805 1.00 53.88 96 SER A CA 1
ATOM 786 C C . SER A 1 96 ? 0.340 19.450 -15.385 1.00 53.88 96 SER A C 1
ATOM 788 O O . SER A 1 96 ? 0.310 18.325 -15.896 1.00 53.88 96 SER A O 1
ATOM 790 N N . PRO A 1 97 ? -0.559 19.825 -14.455 1.00 52.03 97 PRO A N 1
ATOM 791 C CA . PRO A 1 97 ? -1.513 18.899 -13.856 1.00 52.03 97 PRO A CA 1
ATOM 792 C C . PRO A 1 97 ? -2.481 18.373 -14.922 1.00 52.03 97 PRO A C 1
ATOM 794 O O . PRO A 1 97 ? -3.569 18.902 -15.133 1.00 52.03 97 PRO A O 1
ATOM 797 N N . ARG A 1 98 ? -2.099 17.296 -15.613 1.00 48.28 98 ARG A N 1
ATOM 798 C CA . ARG A 1 98 ? -2.955 16.543 -16.525 1.00 48.28 98 ARG A CA 1
ATOM 799 C C . ARG A 1 98 ? -3.782 15.559 -15.717 1.00 48.28 98 ARG A C 1
ATOM 801 O O . ARG A 1 98 ? -3.693 14.353 -15.873 1.00 48.28 98 ARG A O 1
ATOM 808 N N . CYS A 1 99 ? -4.633 16.148 -14.894 1.00 50.25 99 CYS A N 1
ATOM 809 C CA . CYS A 1 99 ? -5.963 15.645 -14.630 1.00 50.25 99 CYS A CA 1
ATOM 810 C C . CYS A 1 99 ? -6.882 16.861 -14.730 1.00 50.25 99 CYS A C 1
ATOM 812 O O . CYS A 1 99 ? -7.147 17.527 -13.731 1.00 50.25 99 CYS A O 1
ATOM 814 N N . ASN A 1 100 ? -7.408 17.138 -15.929 1.00 44.44 100 ASN A N 1
ATOM 815 C CA . ASN A 1 100 ? -8.748 17.709 -15.965 1.00 44.44 100 ASN A CA 1
ATOM 816 C C . ASN A 1 100 ? -9.622 16.673 -15.263 1.00 44.44 100 ASN A C 1
ATOM 818 O O . ASN A 1 100 ? -9.826 15.575 -15.776 1.00 44.44 100 ASN A O 1
ATOM 822 N N . GLN A 1 101 ? -10.035 16.998 -14.040 1.00 47.31 101 GLN A N 1
ATOM 823 C CA . GLN A 1 101 ? -11.011 16.247 -13.271 1.00 47.31 101 GLN A CA 1
ATOM 824 C C . GLN A 1 101 ? -12.332 16.256 -14.040 1.00 47.31 101 GLN A C 1
ATOM 826 O O . GLN A 1 101 ? -13.239 17.031 -13.749 1.00 47.31 101 GLN A O 1
ATOM 831 N N . THR A 1 102 ? -12.469 15.398 -15.042 1.00 46.12 102 THR A N 1
ATOM 832 C CA . THR A 1 102 ? -13.787 15.037 -15.539 1.00 46.12 102 THR A CA 1
ATOM 833 C C . THR A 1 102 ? -14.374 14.083 -14.502 1.00 46.12 102 THR A C 1
ATOM 835 O O . THR A 1 102 ? -14.055 12.901 -14.471 1.00 46.12 102 THR A O 1
ATOM 838 N N . GLN A 1 103 ? -15.183 14.663 -13.610 1.00 45.62 103 GLN A N 1
ATOM 839 C CA . GLN A 1 103 ? -16.030 14.007 -12.609 1.00 45.62 103 GLN A CA 1
ATOM 840 C C . GLN A 1 103 ? -15.308 13.322 -11.439 1.00 45.62 103 GLN A C 1
ATOM 842 O O . GLN A 1 103 ? -15.412 12.116 -11.219 1.00 45.62 103 GLN A O 1
ATOM 847 N N . ARG A 1 104 ? -14.709 14.130 -10.554 1.00 43.78 104 ARG A N 1
ATOM 848 C CA . ARG A 1 104 ? -14.776 13.789 -9.127 1.00 43.78 104 ARG A CA 1
ATOM 849 C C . ARG A 1 104 ? -16.235 13.997 -8.728 1.00 43.78 104 ARG A C 1
ATOM 851 O O . ARG A 1 104 ? -16.717 15.126 -8.757 1.00 43.78 104 ARG A O 1
ATOM 858 N N . ASN A 1 105 ? -16.941 12.892 -8.491 1.00 51.22 105 ASN A N 1
ATOM 859 C CA . ASN A 1 105 ? -18.299 12.856 -7.956 1.00 51.22 105 ASN A CA 1
ATOM 860 C C . ASN A 1 105 ? -18.513 14.024 -6.994 1.00 51.22 105 ASN A C 1
ATOM 862 O O . ASN A 1 105 ? -17.728 14.174 -6.060 1.00 51.22 105 ASN A O 1
ATOM 866 N N . THR A 1 106 ? -19.532 14.845 -7.253 1.00 53.88 106 THR A N 1
ATOM 867 C CA . THR A 1 106 ? -19.975 15.935 -6.379 1.00 53.88 106 THR A CA 1
ATOM 868 C C . THR A 1 106 ? -19.941 15.465 -4.931 1.00 53.88 106 THR A C 1
ATOM 870 O O . THR A 1 106 ? -20.802 14.690 -4.509 1.00 53.88 106 THR A O 1
ATOM 873 N N . GLU A 1 107 ? -18.924 15.897 -4.184 1.00 59.50 107 GLU A N 1
ATOM 874 C CA . GLU A 1 107 ? -18.861 15.703 -2.745 1.00 59.50 107 GLU A CA 1
ATOM 875 C C . GLU A 1 107 ? -20.078 16.423 -2.169 1.00 59.50 107 GLU A C 1
ATOM 877 O O . GLU A 1 107 ? -20.138 17.650 -2.094 1.00 59.50 107 GLU A O 1
ATOM 882 N N . CYS A 1 108 ? -21.115 15.656 -1.837 1.00 73.75 108 CYS A N 1
ATOM 883 C CA . CYS A 1 108 ? -22.290 16.202 -1.192 1.00 73.75 108 CYS A CA 1
ATOM 884 C C . CYS A 1 108 ? -21.863 16.673 0.200 1.00 73.75 108 CYS A C 1
ATOM 886 O O . CYS A 1 108 ? -21.728 15.868 1.125 1.00 73.75 108 CYS A O 1
ATOM 888 N N . MET A 1 109 ? -21.645 17.983 0.350 1.00 72.31 109 MET A N 1
ATOM 889 C CA . MET A 1 109 ? -21.261 18.593 1.627 1.00 72.31 109 MET A CA 1
ATOM 890 C C . MET A 1 109 ? -22.232 18.221 2.755 1.00 72.31 109 MET A C 1
ATOM 892 O O . MET A 1 109 ? -21.820 18.059 3.902 1.00 72.31 109 MET A O 1
ATOM 896 N N . VAL A 1 110 ? -23.510 17.999 2.422 1.00 71.19 110 VAL A N 1
ATOM 897 C CA . VAL A 1 110 ? -24.528 17.528 3.368 1.00 71.19 110 VAL A CA 1
ATOM 898 C C . VAL A 1 110 ? -24.227 16.105 3.844 1.00 71.19 110 VAL A C 1
ATOM 900 O O . VAL A 1 110 ? -24.259 15.851 5.044 1.00 71.19 110 VAL A O 1
ATOM 903 N N . CYS A 1 111 ? -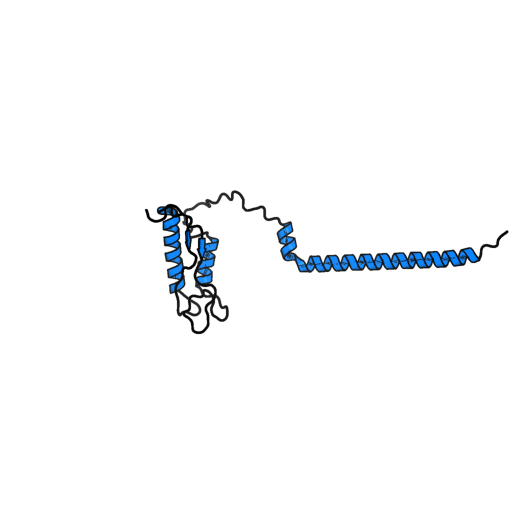23.868 15.177 2.952 1.00 73.81 111 CYS A N 1
ATOM 904 C CA . CYS A 1 111 ? -23.493 13.813 3.338 1.00 73.81 111 CYS A CA 1
ATOM 905 C C . CYS A 1 111 ? -22.241 13.797 4.225 1.00 73.81 111 CYS A C 1
ATOM 907 O O . CYS A 1 111 ? -22.214 13.076 5.222 1.00 73.81 111 CYS A O 1
ATOM 909 N N . LEU A 1 112 ? -21.236 14.623 3.913 1.00 71.00 112 LEU A N 1
ATOM 910 C CA . LEU A 1 112 ? -20.016 14.725 4.718 1.00 71.00 112 LEU A CA 1
ATOM 911 C C . LEU A 1 112 ? -20.319 15.264 6.127 1.00 71.00 112 LEU A C 1
ATOM 913 O O . LEU A 1 112 ? -19.881 14.693 7.128 1.00 71.00 112 LEU A O 1
ATOM 917 N N . PHE A 1 113 ? -21.145 16.311 6.211 1.00 68.00 113 PHE A N 1
ATOM 918 C CA . PHE A 1 113 ? -21.583 16.904 7.474 1.00 68.00 113 PHE A CA 1
ATOM 919 C C . PHE A 1 113 ? -22.401 15.918 8.326 1.00 68.00 113 PHE A C 1
ATOM 921 O O . PHE A 1 113 ? -22.139 15.765 9.522 1.00 68.00 113 PHE A O 1
ATOM 928 N N . LEU A 1 114 ? -23.340 15.190 7.709 1.00 66.81 114 LEU A N 1
ATOM 929 C CA . LEU A 1 114 ? -24.154 14.166 8.375 1.00 66.81 114 LEU A CA 1
ATOM 930 C C . LEU A 1 114 ? -23.307 12.996 8.896 1.00 66.81 114 LEU A C 1
ATOM 932 O O . LEU A 1 114 ? -23.574 12.480 9.981 1.00 66.81 114 LEU A O 1
ATOM 936 N N . VAL A 1 115 ? -22.267 12.587 8.162 1.00 72.50 115 VAL A N 1
ATOM 937 C CA . VAL A 1 115 ? -21.362 11.509 8.589 1.00 72.50 115 VAL A CA 1
ATOM 938 C C . VAL A 1 115 ? -20.447 11.958 9.729 1.00 72.50 115 VAL A C 1
ATOM 940 O O . VAL A 1 115 ? -20.226 11.190 10.665 1.00 72.50 115 VAL A O 1
ATOM 943 N N . GLN A 1 116 ? -19.953 13.197 9.693 1.00 72.75 116 GLN A N 1
ATOM 944 C CA . GLN A 1 116 ? -19.005 13.708 10.684 1.00 72.75 116 GLN A CA 1
ATOM 945 C C . GLN A 1 116 ? -19.677 14.134 12.002 1.00 72.75 116 GLN A C 1
ATOM 947 O O . GLN A 1 116 ? -19.040 14.115 13.055 1.00 72.75 116 GLN A O 1
ATOM 952 N N . LYS A 1 117 ? -20.961 14.520 11.974 1.00 80.25 117 LYS A N 1
ATOM 953 C CA . LYS A 1 117 ? -21.692 15.066 13.136 1.00 80.25 117 LYS A CA 1
ATOM 954 C C . LYS A 1 117 ? -22.806 14.152 13.662 1.00 80.25 117 LYS A C 1
ATOM 956 O O . LYS A 1 117 ? -23.696 14.618 14.373 1.00 80.25 117 LYS A O 1
ATOM 961 N N . LYS A 1 118 ? -22.719 12.842 13.397 1.00 77.69 118 LYS A N 1
ATOM 962 C CA . LYS A 1 118 ? -23.645 11.806 13.901 1.00 77.69 118 LYS A CA 1
ATOM 963 C C . LYS A 1 118 ? -24.049 11.952 15.383 1.00 77.69 118 LYS A C 1
ATOM 965 O O . LYS A 1 118 ? -25.251 11.931 15.644 1.00 77.69 118 LYS A O 1
ATOM 970 N N . PRO A 1 119 ? -23.127 12.134 16.355 1.00 82.44 119 PRO A N 1
ATOM 971 C CA . PRO A 1 119 ? -23.524 12.222 17.763 1.00 82.44 119 PRO A CA 1
ATOM 972 C C . PRO A 1 119 ? -24.325 13.496 18.075 1.00 82.44 119 PRO A C 1
ATOM 974 O O . PRO A 1 119 ? -25.320 13.434 18.786 1.00 82.44 119 PRO A O 1
ATOM 977 N N . LEU A 1 120 ? -23.948 14.644 17.502 1.00 84.50 120 LEU A N 1
ATOM 978 C CA . LEU A 1 120 ? -24.622 15.929 17.738 1.00 84.50 120 LEU A CA 1
ATOM 979 C C . LEU A 1 120 ? -26.061 15.937 17.208 1.00 84.50 120 LEU A C 1
ATOM 981 O O . LEU A 1 120 ? -26.957 16.443 17.880 1.00 84.50 120 LEU A O 1
ATOM 985 N N . ILE A 1 121 ? -26.286 15.337 16.035 1.00 86.31 121 ILE A N 1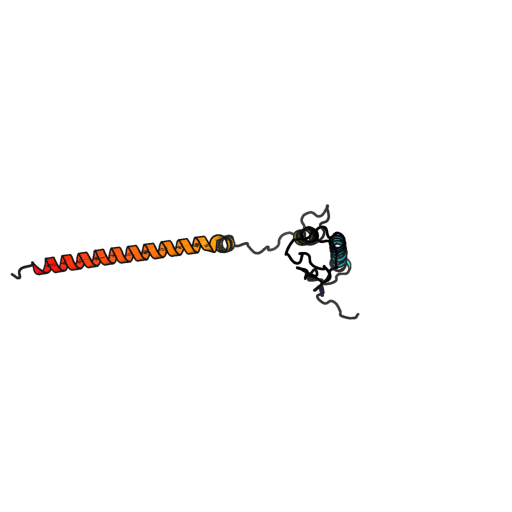
ATOM 986 C CA . ILE A 1 121 ? -27.625 15.206 15.444 1.00 86.31 121 ILE A CA 1
ATOM 987 C C . ILE A 1 121 ? -28.514 14.338 16.343 1.00 86.31 121 ILE A C 1
ATOM 989 O O . ILE A 1 121 ? -29.646 14.718 16.637 1.00 86.31 121 ILE A O 1
ATOM 993 N N . PHE A 1 122 ? -27.984 13.217 16.842 1.00 88.56 122 PHE A N 1
ATOM 994 C CA . PHE A 1 122 ? -28.711 12.335 17.754 1.00 88.56 122 PHE A CA 1
ATOM 995 C C . PHE A 1 122 ? -29.138 13.060 19.040 1.00 88.56 122 PHE A C 1
ATOM 997 O O . PHE A 1 122 ? -30.314 13.027 19.405 1.00 88.56 122 PHE A O 1
ATOM 1004 N N . PHE A 1 123 ? -28.220 13.781 19.692 1.00 88.69 123 PHE A N 1
ATOM 1005 C CA . PHE A 1 123 ? -28.545 14.548 20.899 1.00 88.69 123 PHE A CA 1
ATOM 1006 C C . PHE A 1 123 ? -29.554 15.674 20.632 1.00 88.69 123 PHE A C 1
ATOM 1008 O O . PHE A 1 123 ? -30.471 15.868 21.432 1.00 88.69 123 PHE A O 1
ATOM 1015 N N . GLY A 1 124 ? -29.441 16.368 19.495 1.00 91.56 124 GLY A N 1
ATOM 1016 C CA . GLY A 1 124 ? -30.393 17.405 19.092 1.00 91.56 124 GLY A CA 1
ATOM 1017 C C . GLY A 1 124 ?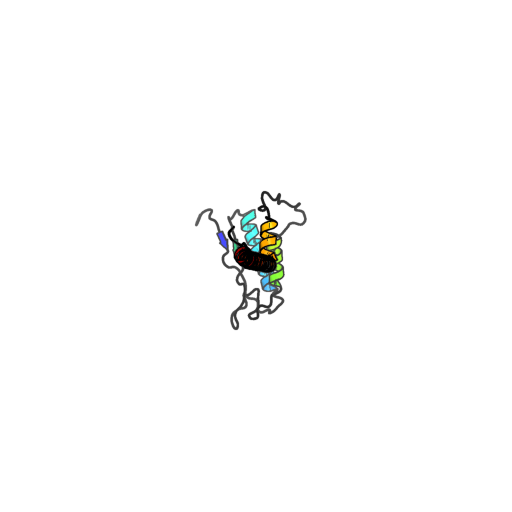 -31.815 16.866 18.906 1.00 91.56 124 GLY A C 1
ATOM 1018 O O . GLY A 1 124 ? -32.769 17.433 19.442 1.00 91.56 124 GLY A O 1
ATOM 1019 N N . CYS A 1 125 ? -31.966 15.731 18.216 1.00 91.31 125 CYS A N 1
ATOM 1020 C CA . CYS A 1 125 ? -33.266 15.085 18.021 1.00 91.31 125 CYS A CA 1
ATOM 1021 C C . CYS A 1 125 ? -33.893 14.617 19.344 1.00 91.31 125 CYS A C 1
ATOM 1023 O O . CYS A 1 125 ? -35.089 14.823 19.557 1.00 91.31 125 CYS A O 1
ATOM 1025 N N . CYS A 1 126 ? -33.099 14.037 20.250 1.00 92.00 126 CYS A N 1
ATOM 1026 C CA . CYS A 1 126 ? -33.567 13.614 21.573 1.00 92.00 126 CYS A CA 1
ATOM 1027 C C . CYS A 1 126 ? -34.010 14.801 22.445 1.00 92.00 126 CYS A C 1
ATOM 1029 O O . CYS A 1 126 ? -35.033 14.735 23.129 1.00 92.00 126 CYS A O 1
ATOM 1031 N N . PHE A 1 127 ? -33.282 15.918 22.407 1.00 94.19 127 PHE A N 1
ATOM 1032 C CA . PHE A 1 127 ? -33.673 17.115 23.149 1.00 94.19 127 PHE A CA 1
ATOM 1033 C C . PHE A 1 127 ? -34.975 17.724 22.607 1.00 94.19 127 PHE A C 1
ATOM 1035 O O . PHE A 1 127 ? -35.870 18.092 23.367 1.00 94.19 127 PHE A O 1
ATOM 1042 N N . PHE A 1 128 ? -35.135 17.771 21.284 1.00 94.25 128 PHE A N 1
ATOM 1043 C CA . PHE A 1 128 ? -36.357 18.290 20.676 1.00 94.25 128 PHE A CA 1
ATOM 1044 C C . PHE A 1 128 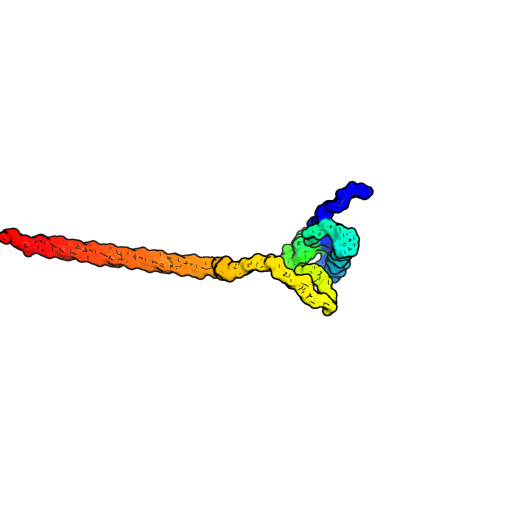? -37.578 17.403 20.965 1.00 94.25 128 PHE A C 1
ATOM 1046 O O . PHE A 1 128 ? -38.640 17.912 21.327 1.00 94.25 128 PHE A O 1
ATOM 1053 N N . SER A 1 129 ? -37.438 16.076 20.866 1.00 94.19 129 SER A N 1
ATOM 1054 C CA . SER A 1 129 ? -38.544 15.150 21.145 1.00 94.19 129 SER A CA 1
ATOM 1055 C C . SER A 1 129 ? -38.990 15.207 22.610 1.00 94.19 129 SER A C 1
ATOM 1057 O O . SER A 1 129 ? -40.191 15.219 22.889 1.00 94.19 129 SER A O 1
ATOM 1059 N N . THR A 1 130 ? -38.044 15.328 23.546 1.00 95.50 130 THR A N 1
ATOM 1060 C CA . THR A 1 130 ? -38.352 15.486 24.976 1.00 95.50 130 THR A CA 1
ATOM 1061 C C . THR A 1 130 ? -39.052 16.812 25.266 1.00 95.50 130 THR A C 1
ATOM 1063 O O . THR A 1 130 ? -40.045 16.824 25.996 1.00 95.50 130 THR A O 1
ATOM 1066 N N . LEU A 1 131 ? -38.632 17.914 24.637 1.00 96.19 131 LEU A N 1
ATOM 1067 C CA . LEU A 1 131 ? -39.312 19.204 24.763 1.00 96.19 131 LEU A CA 1
ATOM 1068 C C . LEU A 1 131 ? -40.761 19.139 24.252 1.00 96.19 131 LEU A C 1
ATOM 1070 O O . LEU A 1 131 ? -41.677 19.604 24.933 1.00 96.19 131 LEU A O 1
ATOM 1074 N N . VAL A 1 132 ? -40.989 18.521 23.088 1.00 96.25 132 VAL A N 1
ATOM 1075 C CA . VAL A 1 132 ? -42.336 18.342 22.517 1.00 96.25 132 VAL A CA 1
ATOM 1076 C C . VAL A 1 132 ? -43.221 17.503 23.442 1.00 96.25 132 VAL A C 1
ATOM 1078 O O . VAL A 1 132 ? -44.371 17.875 23.697 1.00 96.25 132 VAL A O 1
ATOM 1081 N N . LEU A 1 133 ? -42.691 16.413 24.005 1.00 95.50 133 LEU A N 1
ATOM 1082 C CA . LEU A 1 133 ? -43.413 15.586 24.974 1.00 95.50 133 LEU A CA 1
ATOM 1083 C C . LEU A 1 133 ? -43.808 16.394 26.216 1.00 95.50 133 LEU A C 1
ATOM 1085 O O . LEU A 1 133 ? -44.984 16.408 26.584 1.00 95.50 133 LEU A O 1
ATOM 1089 N N . LEU A 1 134 ? -42.881 17.143 26.814 1.00 95.38 134 LEU A N 1
ATOM 1090 C CA . LEU A 1 134 ? -43.168 17.980 27.984 1.00 95.38 134 LEU A CA 1
ATOM 1091 C C . LEU A 1 134 ? -44.203 19.072 27.677 1.00 95.38 134 LEU A C 1
ATOM 1093 O O . LEU A 1 134 ? -45.129 19.300 28.463 1.00 95.38 134 LEU A O 1
ATOM 1097 N N . LEU A 1 135 ? -44.116 19.717 26.513 1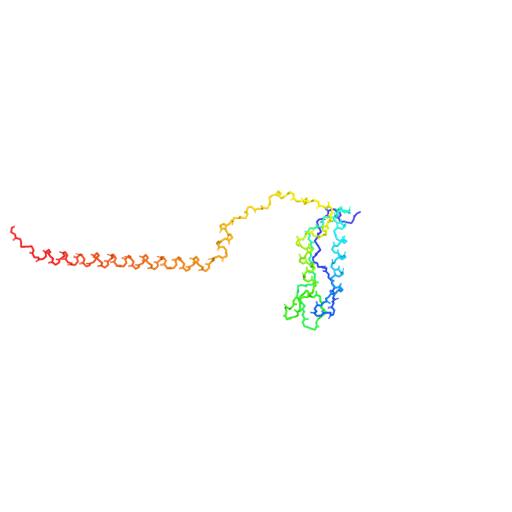.00 95.62 135 LEU A N 1
ATOM 1098 C CA . LEU A 1 135 ? -45.110 20.700 26.076 1.00 95.62 135 LEU A CA 1
ATOM 1099 C C . LEU A 1 135 ? -46.494 20.064 25.888 1.00 95.62 135 LEU A C 1
ATOM 1101 O O . LEU A 1 135 ? -47.498 20.615 26.340 1.00 95.62 135 LEU A O 1
ATOM 1105 N N . SER A 1 136 ? -46.570 18.872 25.297 1.00 93.75 136 SER A N 1
ATOM 1106 C CA . SER A 1 136 ? -47.841 18.160 25.128 1.00 93.75 136 SER A CA 1
ATOM 1107 C C . SER A 1 136 ? -48.483 17.797 26.475 1.00 93.75 136 SER A C 1
ATOM 1109 O O . SER A 1 136 ? -49.676 18.043 26.679 1.00 93.75 136 SER A O 1
ATOM 1111 N N . ILE A 1 137 ? -47.681 17.325 27.437 1.00 93.94 137 ILE A N 1
ATOM 1112 C CA . ILE A 1 137 ? -48.116 16.990 28.797 1.00 93.94 137 ILE A CA 1
ATOM 1113 C C . ILE A 1 137 ? -48.599 18.253 29.517 1.00 93.94 137 ILE A C 1
ATOM 1115 O O . ILE A 1 137 ? -49.694 18.266 30.081 1.00 93.94 137 ILE A O 1
ATOM 1119 N N . THR A 1 138 ? -47.847 19.355 29.464 1.00 92.69 138 THR A N 1
ATOM 1120 C CA . THR A 1 138 ? -48.251 20.612 30.119 1.00 92.69 138 THR A CA 1
ATOM 1121 C C . THR A 1 138 ? -49.542 21.183 29.524 1.00 92.69 138 THR A C 1
ATOM 1123 O O . THR A 1 138 ? -50.431 21.606 30.273 1.00 92.69 138 THR A O 1
ATOM 1126 N N . ILE A 1 139 ? -49.710 21.137 28.197 1.00 92.38 139 ILE A N 1
ATOM 1127 C CA . ILE A 1 139 ? -50.955 21.524 27.518 1.00 92.38 139 ILE A CA 1
ATOM 1128 C C . ILE A 1 139 ? -52.106 20.604 27.939 1.00 92.38 139 ILE A C 1
ATOM 1130 O O . ILE A 1 139 ? -53.198 21.097 28.245 1.00 92.38 139 ILE A O 1
ATOM 1134 N N . PHE A 1 140 ? -51.880 19.290 27.999 1.00 92.12 140 PHE A N 1
ATOM 1135 C CA . PHE A 1 140 ? -52.876 18.312 28.432 1.00 92.12 140 PHE A CA 1
ATOM 1136 C C . PHE A 1 140 ? -53.317 18.553 29.879 1.00 92.12 140 PHE A C 1
ATOM 1138 O O . PHE A 1 140 ? -54.516 18.655 30.143 1.00 92.12 140 PHE A O 1
ATOM 1145 N N . HIS A 1 141 ? -52.382 18.762 30.809 1.00 89.31 141 HIS A N 1
ATOM 1146 C CA . HIS A 1 141 ? -52.696 19.094 32.200 1.00 89.31 141 HIS A CA 1
ATOM 1147 C C . HIS A 1 141 ? -53.439 20.429 32.319 1.00 89.31 141 HIS A C 1
ATOM 1149 O O . HIS A 1 141 ? -54.431 20.504 33.048 1.00 89.31 141 HIS A O 1
ATOM 1155 N N . LYS A 1 142 ? -53.043 21.469 31.568 1.00 88.44 142 LYS A N 1
ATOM 1156 C CA . LYS A 1 142 ? -53.785 22.743 31.514 1.00 88.44 142 LYS A CA 1
ATOM 1157 C C . LYS A 1 142 ? -55.199 22.556 30.955 1.00 88.44 142 LYS A C 1
ATOM 1159 O O . LYS A 1 142 ? -56.139 23.174 31.454 1.00 88.44 142 LYS A O 1
ATOM 1164 N N . ARG A 1 143 ? -55.387 21.717 29.929 1.00 84.12 143 ARG A N 1
ATOM 1165 C CA . ARG A 1 143 ? -56.714 21.382 29.374 1.00 84.12 143 ARG A CA 1
ATOM 1166 C C . ARG A 1 143 ? -57.559 20.591 30.378 1.00 84.12 143 ARG A C 1
ATOM 1168 O O . ARG A 1 143 ? -58.719 20.943 30.572 1.00 84.12 143 ARG A O 1
ATOM 1175 N N . LYS A 1 144 ? -56.987 19.593 31.062 1.00 82.69 144 LYS A N 1
ATOM 1176 C CA . LYS A 1 144 ? -57.668 18.798 32.098 1.00 82.69 144 LYS A CA 1
ATOM 1177 C C . LYS A 1 144 ? -58.074 19.664 33.292 1.00 82.69 144 LYS A C 1
ATOM 1179 O O . LYS A 1 144 ? -59.239 19.627 33.675 1.00 82.69 144 LYS A O 1
ATOM 1184 N N . ARG A 1 145 ? -57.177 20.513 33.818 1.00 78.50 145 ARG A N 1
ATOM 1185 C CA . ARG A 1 145 ? -57.519 21.475 34.885 1.00 78.50 145 ARG A CA 1
ATOM 1186 C C . ARG A 1 145 ? -58.636 22.426 34.456 1.00 78.50 145 ARG A C 1
ATOM 1188 O O . ARG A 1 145 ? -59.572 22.617 35.222 1.00 78.50 145 ARG A O 1
ATOM 1195 N N . ARG A 1 146 ? -58.590 22.969 33.230 1.00 76.88 146 ARG A N 1
ATOM 1196 C CA . ARG A 1 146 ? -59.668 23.824 32.697 1.00 76.88 146 ARG A CA 1
ATOM 1197 C C . ARG A 1 146 ? -61.006 23.090 32.591 1.00 76.88 146 ARG A C 1
ATOM 1199 O O . ARG A 1 146 ? -62.022 23.674 32.946 1.00 76.88 146 ARG A O 1
ATOM 1206 N N . LYS A 1 147 ? -61.025 21.829 32.141 1.00 73.25 147 LYS A N 1
ATOM 1207 C CA . LYS A 1 147 ? -62.252 21.011 32.101 1.00 73.25 147 LYS A CA 1
ATOM 1208 C C . LYS A 1 147 ? -62.811 20.744 33.502 1.00 73.25 147 LYS A C 1
ATOM 1210 O O . LYS A 1 147 ? -64.003 20.926 33.701 1.00 73.25 147 LYS A O 1
ATOM 1215 N N . ILE A 1 148 ? -61.960 20.385 34.467 1.00 72.94 148 ILE A N 1
ATOM 1216 C CA . ILE A 1 148 ? -62.369 20.163 35.867 1.00 72.94 148 ILE A CA 1
ATOM 1217 C C . ILE A 1 148 ? -62.919 21.454 36.486 1.00 72.94 148 ILE A C 1
ATOM 1219 O O . ILE A 1 148 ? -63.958 21.427 37.137 1.00 72.94 148 ILE A O 1
ATOM 1223 N N . TRP A 1 149 ? -62.261 22.592 36.253 1.00 65.50 149 TRP A N 1
ATOM 1224 C CA . TRP A 1 149 ? -62.729 23.894 36.733 1.00 65.50 149 TRP A CA 1
ATOM 1225 C C . TRP A 1 149 ? -64.071 24.296 36.098 1.00 65.50 149 TRP A C 1
ATOM 1227 O O . TRP A 1 149 ? -64.983 24.708 36.807 1.00 65.50 149 TRP A O 1
ATOM 1237 N N . LYS A 1 150 ? -64.248 24.084 34.784 1.00 65.94 150 LYS A N 1
ATOM 1238 C CA . LYS A 1 150 ? -65.536 24.303 34.100 1.00 65.94 150 LYS A CA 1
ATOM 1239 C C . LYS A 1 150 ? -66.650 23.372 34.602 1.00 65.94 150 LYS A C 1
ATOM 1241 O O . LYS A 1 150 ? -67.770 23.834 34.762 1.00 65.94 150 LYS A O 1
ATOM 1246 N N . ALA A 1 151 ? -66.355 22.099 34.874 1.00 67.12 151 ALA A N 1
ATOM 1247 C CA . ALA A 1 151 ? -67.333 21.146 35.407 1.00 67.12 151 ALA A CA 1
ATOM 1248 C C . ALA A 1 151 ? -67.812 21.529 36.819 1.00 67.12 151 ALA A C 1
ATOM 1250 O O . ALA A 1 151 ? -69.002 21.435 37.099 1.00 67.12 151 ALA A O 1
ATOM 1251 N N . LYS A 1 152 ? -66.909 22.035 37.674 1.00 63.62 152 LYS A N 1
ATOM 1252 C CA . LYS A 1 152 ? -67.270 22.582 38.993 1.00 63.62 152 LYS A CA 1
ATOM 1253 C C . LYS A 1 152 ? -68.152 23.832 38.887 1.00 63.62 152 LYS A C 1
ATOM 1255 O O . LYS A 1 152 ? -69.101 23.956 39.645 1.00 63.62 152 LYS A O 1
ATOM 1260 N N . ASN A 1 153 ? -67.888 24.713 37.919 1.00 58.28 153 ASN A N 1
ATOM 1261 C CA . ASN A 1 153 ? -68.713 25.908 37.703 1.00 58.28 153 ASN A CA 1
ATOM 1262 C C . ASN A 1 153 ? -70.100 25.600 37.101 1.00 58.28 153 ASN A C 1
ATOM 1264 O O . ASN A 1 153 ? -71.045 26.322 37.397 1.00 58.28 153 ASN A O 1
ATOM 1268 N N . LEU A 1 154 ? -70.262 24.534 36.300 1.00 60.16 154 LEU A N 1
ATOM 1269 C CA . LEU A 1 154 ? -71.583 24.131 35.781 1.00 60.16 154 LEU A CA 1
ATOM 1270 C C . LEU A 1 154 ? -72.499 23.509 36.850 1.00 60.16 154 LEU A C 1
ATOM 1272 O O . LEU A 1 154 ? -73.714 23.593 36.716 1.00 60.16 154 LEU A O 1
ATOM 1276 N N . GLN A 1 155 ? -71.947 22.927 37.922 1.00 57.75 155 GLN A N 1
ATOM 1277 C CA . GLN A 1 155 ? -72.726 22.415 39.063 1.00 57.75 155 GLN A CA 1
ATOM 1278 C C . GLN A 1 155 ? -73.293 23.527 39.970 1.00 57.75 155 GLN A C 1
ATOM 1280 O O . GLN A 1 155 ? -73.951 23.233 40.965 1.00 57.75 155 GLN A O 1
ATOM 1285 N N . HIS A 1 156 ? -73.038 24.801 39.657 1.00 54.66 156 HIS A N 1
ATOM 1286 C CA . HIS A 1 156 ? -73.537 25.964 40.403 1.00 54.66 156 HIS A CA 1
ATOM 1287 C C . HIS A 1 156 ? -74.479 26.852 39.578 1.00 54.66 156 HIS A C 1
ATOM 1289 O O . HIS A 1 156 ? -74.750 27.983 39.971 1.00 54.66 156 HIS A O 1
ATOM 1295 N N . ILE A 1 157 ? -74.999 26.355 38.451 1.00 57.28 157 ILE A N 1
ATOM 1296 C CA . ILE A 1 157 ? -76.030 27.058 37.679 1.00 57.28 157 ILE A CA 1
ATOM 1297 C C . ILE A 1 157 ? -77.402 26.562 38.169 1.00 57.28 157 ILE A C 1
ATOM 1299 O O . ILE A 1 157 ? -77.739 25.405 37.907 1.00 57.28 157 ILE A O 1
ATOM 1303 N N . PRO A 1 158 ? -78.190 27.371 38.903 1.00 53.34 158 PRO A N 1
ATOM 1304 C CA . PRO A 1 158 ? -79.537 26.978 39.299 1.00 53.34 158 PRO A CA 1
ATOM 1305 C C . PRO A 1 158 ? -80.438 26.909 38.059 1.00 53.34 158 PRO A C 1
ATOM 1307 O O . PRO A 1 158 ? -80.475 27.846 37.264 1.00 53.34 158 PRO A O 1
ATOM 1310 N N . LEU A 1 159 ? -81.165 25.799 37.901 1.00 55.19 159 LEU A N 1
ATOM 1311 C CA . LEU A 1 159 ? -82.271 25.700 36.949 1.00 55.19 159 LEU A CA 1
ATOM 1312 C C . LEU A 1 159 ? -83.392 26.636 37.409 1.00 55.19 159 LEU A C 1
ATOM 1314 O O . LEU A 1 159 ? -84.014 26.392 38.446 1.00 55.19 159 LEU A O 1
ATOM 1318 N N . LYS A 1 160 ? -83.644 27.689 36.634 1.00 44.44 160 LYS A N 1
ATOM 1319 C CA . LYS A 1 160 ? -84.893 28.442 36.657 1.00 44.44 160 LYS A CA 1
ATOM 1320 C C . LYS A 1 160 ? -85.197 28.977 35.267 1.00 44.44 160 LYS A C 1
ATOM 1322 O O . LYS A 1 160 ? -84.238 29.436 34.609 1.00 44.44 160 LYS A O 1
#

InterPro domains:
  IPR001360 Glycoside hydrolase family 1 [PF00232] (2-77)
  IPR017853 Glycoside hydrolase superfamily [SSF51445] (2-96)

Radius of gyration: 33.55 Å; chains: 1; bounding box: 100×46×68 Å